Protein AF-A0ABD2T7U5-F1 (afdb_monomer_lite)

Foldseek 3Di:
DPPPDQAALVPDDLVNLVVLVDDSVLSVVLNVQSVVLCVVANRADPSSVVCCVPPRDDPPGDVVVVVSSVCNNHVPHDPDGPPPPQPPCNVVVPCVVVVVVVVVPPDDDDDPDDDDDDDD

Radius of gyration: 25.21 Å; chains: 1; bounding box: 88×27×46 Å

InterPro domains:
  IPR060613 Probable acyl-activating enzyme 17/18-like, SAM domain [PF27750] (6-75)
  IPR060614 Probable acyl-activating enzyme 17/18-like [PTHR44378] (6-97)

Structure (mmCIF, N/CA/C/O backbone):
data_AF-A0ABD2T7U5-F1
#
_entry.id   AF-A0ABD2T7U5-F1
#
loop_
_atom_site.group_PDB
_atom_site.id
_atom_site.type_symbol
_atom_site.label_atom_id
_atom_site.label_alt_id
_atom_site.label_comp_id
_atom_site.label_asym_id
_atom_site.label_entity_id
_atom_site.label_seq_id
_atom_site.pdbx_PDB_ins_code
_atom_site.Cartn_x
_atom_site.Cartn_y
_atom_site.Cartn_z
_atom_site.occupancy
_atom_site.B_iso_or_equiv
_atom_site.auth_seq_id
_atom_site.auth_comp_id
_atom_site.auth_asym_id
_atom_site.auth_atom_id
_atom_site.pdbx_PDB_model_num
ATOM 1 N N . MET A 1 1 ? 13.090 -6.314 15.060 1.00 36.03 1 MET A N 1
ATOM 2 C CA . MET A 1 1 ? 13.403 -5.756 13.727 1.00 36.03 1 MET A CA 1
ATOM 3 C C . MET A 1 1 ? 12.443 -6.416 12.759 1.00 36.03 1 MET A C 1
ATOM 5 O O . MET A 1 1 ? 12.599 -7.601 12.501 1.00 36.03 1 MET A O 1
ATOM 9 N N . ALA A 1 2 ? 11.359 -5.727 12.397 1.00 38.69 2 ALA A N 1
ATOM 10 C CA . ALA A 1 2 ? 10.214 -6.326 11.713 1.00 38.69 2 ALA A CA 1
ATOM 11 C C . ALA A 1 2 ? 10.544 -6.612 10.240 1.00 38.69 2 ALA A C 1
ATOM 13 O O . ALA A 1 2 ? 10.191 -5.847 9.350 1.00 38.69 2 ALA A O 1
ATOM 14 N N . ASN A 1 3 ? 11.225 -7.732 10.005 1.00 43.91 3 ASN A N 1
ATOM 15 C CA . ASN A 1 3 ? 11.351 -8.376 8.699 1.00 43.91 3 ASN A CA 1
ATOM 16 C C . ASN A 1 3 ? 10.126 -9.269 8.412 1.00 43.91 3 ASN A C 1
ATOM 18 O O . ASN A 1 3 ? 10.224 -10.291 7.734 1.00 43.91 3 ASN A O 1
ATOM 22 N N . GLU A 1 4 ? 8.967 -8.922 8.974 1.00 52.00 4 GLU A N 1
ATOM 23 C CA . GLU A 1 4 ? 7.761 -9.737 8.884 1.00 52.00 4 GLU A CA 1
ATOM 24 C C . GLU A 1 4 ? 7.080 -9.496 7.541 1.00 52.00 4 GLU A C 1
ATOM 26 O O . GLU A 1 4 ? 6.229 -8.629 7.405 1.00 52.00 4 GLU A O 1
ATOM 31 N N . ASN A 1 5 ? 7.547 -10.236 6.535 1.00 69.19 5 ASN A N 1
ATOM 32 C CA . ASN A 1 5 ? 6.826 -10.698 5.350 1.00 69.19 5 ASN A CA 1
ATOM 33 C C . ASN A 1 5 ? 5.571 -9.882 4.963 1.00 69.19 5 ASN A C 1
ATOM 35 O O . ASN A 1 5 ? 4.459 -10.413 4.958 1.00 69.19 5 ASN A O 1
ATOM 39 N N . TYR A 1 6 ? 5.744 -8.596 4.633 1.00 79.19 6 TYR A N 1
ATOM 40 C CA . TYR A 1 6 ? 4.637 -7.735 4.212 1.00 79.19 6 TYR A CA 1
ATOM 41 C C . TYR A 1 6 ? 3.884 -8.382 3.047 1.00 79.19 6 TYR A C 1
ATOM 43 O O . TYR A 1 6 ? 4.493 -8.995 2.173 1.00 79.19 6 TYR A O 1
ATOM 51 N N . LYS A 1 7 ? 2.554 -8.310 3.045 1.00 89.88 7 LYS A N 1
ATOM 52 C CA . LYS A 1 7 ? 1.736 -8.870 1.960 1.00 89.88 7 LYS A CA 1
ATOM 53 C C . LYS A 1 7 ? 1.892 -8.030 0.693 1.00 89.88 7 LYS A C 1
ATOM 55 O O . LYS A 1 7 ? 2.130 -6.828 0.782 1.00 89.88 7 LYS A O 1
ATOM 60 N N . THR A 1 8 ? 1.739 -8.657 -0.470 1.00 93.19 8 THR A N 1
ATOM 61 C CA . THR A 1 8 ? 1.556 -7.924 -1.731 1.00 93.19 8 THR A CA 1
ATOM 62 C C . THR A 1 8 ? 0.270 -7.109 -1.650 1.00 93.19 8 THR A C 1
ATOM 64 O O . THR A 1 8 ? -0.652 -7.474 -0.914 1.00 93.19 8 THR A O 1
ATOM 67 N N . LEU A 1 9 ? 0.190 -5.999 -2.386 1.00 94.81 9 LEU A N 1
ATOM 68 C CA . LEU A 1 9 ? -0.976 -5.112 -2.304 1.00 94.81 9 LEU A CA 1
ATOM 69 C C . LEU A 1 9 ? -2.295 -5.811 -2.660 1.00 94.81 9 LEU A C 1
ATOM 71 O O . LEU A 1 9 ? -3.317 -5.519 -2.049 1.00 94.81 9 LEU A O 1
ATOM 75 N N . ASP A 1 10 ? -2.270 -6.748 -3.608 1.00 94.69 10 ASP A N 1
ATOM 76 C CA . ASP A 1 10 ? -3.424 -7.566 -4.013 1.00 94.69 10 ASP A CA 1
ATOM 77 C C . ASP A 1 10 ? -3.884 -8.571 -2.942 1.00 94.69 10 ASP A C 1
ATOM 79 O O . ASP A 1 10 ? -5.018 -9.046 -2.990 1.00 94.69 10 ASP A O 1
ATOM 83 N N . SER A 1 11 ? -3.029 -8.869 -1.963 1.00 95.50 11 SER A N 1
ATOM 84 C CA . SER A 1 11 ? -3.306 -9.808 -0.873 1.00 95.50 11 SER A CA 1
ATOM 85 C C . SER A 1 11 ? -3.686 -9.116 0.443 1.00 95.50 11 SER A C 1
ATOM 87 O O . SER A 1 11 ? -3.971 -9.795 1.433 1.00 95.50 11 SER A O 1
ATOM 89 N N . VAL A 1 12 ? -3.675 -7.779 0.489 1.00 96.12 12 VAL A N 1
ATOM 90 C CA . VAL A 1 12 ? -4.127 -7.003 1.653 1.00 96.12 12 VAL A CA 1
ATOM 91 C C . VAL A 1 12 ? -5.645 -7.104 1.768 1.00 96.12 12 VAL A C 1
ATOM 93 O O . VAL A 1 12 ? -6.364 -6.848 0.809 1.00 96.12 12 VAL A O 1
ATOM 96 N N . THR A 1 13 ? -6.140 -7.433 2.959 1.00 97.50 13 THR A N 1
ATOM 97 C CA . THR A 1 13 ? -7.576 -7.534 3.259 1.00 97.50 13 THR A CA 1
ATOM 98 C C . THR A 1 13 ? -8.044 -6.408 4.183 1.00 97.50 13 THR A C 1
ATOM 100 O O . THR A 1 13 ? -7.237 -5.751 4.837 1.00 97.50 13 THR A O 1
ATOM 103 N N . VAL A 1 14 ? -9.362 -6.203 4.304 1.00 97.94 14 VAL A N 1
ATOM 104 C CA . VAL A 1 14 ? -9.935 -5.250 5.280 1.00 97.94 14 VAL A CA 1
ATOM 105 C C . VAL A 1 14 ? -9.477 -5.568 6.708 1.00 97.94 14 VAL A C 1
ATOM 107 O O . VAL A 1 14 ? -9.086 -4.656 7.428 1.00 97.94 14 VAL A O 1
ATOM 110 N N . ALA A 1 15 ? -9.442 -6.849 7.087 1.00 97.69 15 ALA A N 1
ATOM 111 C CA . ALA A 1 15 ? -9.011 -7.282 8.417 1.00 97.69 15 ALA A CA 1
ATOM 112 C C . ALA A 1 15 ? -7.541 -6.927 8.704 1.00 97.69 15 ALA A C 1
ATOM 114 O O . ALA A 1 15 ? -7.199 -6.586 9.834 1.00 97.69 15 ALA A O 1
ATOM 115 N N . ASP A 1 16 ? -6.677 -6.949 7.683 1.00 96.50 16 ASP A N 1
ATOM 116 C CA . ASP A 1 16 ? -5.284 -6.509 7.823 1.00 96.50 16 ASP A CA 1
ATOM 117 C C . ASP A 1 16 ? -5.200 -5.012 8.138 1.00 96.50 16 ASP A C 1
ATOM 119 O O . ASP A 1 16 ? -4.385 -4.600 8.957 1.00 96.50 16 ASP A O 1
ATOM 123 N N . VAL A 1 17 ? -6.063 -4.202 7.517 1.00 96.94 17 VAL A N 1
ATOM 124 C CA . VAL A 1 17 ? -6.146 -2.754 7.756 1.00 96.94 17 VAL A CA 1
ATOM 125 C C . VAL A 1 17 ? -6.728 -2.464 9.145 1.00 96.94 17 VAL A C 1
ATOM 127 O O . VAL A 1 17 ? -6.211 -1.610 9.864 1.00 96.94 17 VAL A O 1
ATOM 130 N N . GLU A 1 18 ? -7.758 -3.203 9.560 1.00 97.88 18 GLU A N 1
ATOM 131 C CA . GLU A 1 18 ? -8.356 -3.099 10.899 1.00 97.88 18 GLU A CA 1
ATOM 132 C C . GLU A 1 18 ? -7.373 -3.477 12.009 1.00 97.88 18 GLU A C 1
ATOM 134 O O . GLU A 1 18 ? -7.328 -2.812 13.046 1.00 97.88 18 GLU A O 1
ATOM 139 N N . ALA A 1 19 ? -6.527 -4.487 11.779 1.00 96.75 19 ALA A N 1
ATOM 140 C CA . ALA A 1 19 ? -5.486 -4.903 12.719 1.00 96.75 19 ALA A CA 1
ATOM 141 C C . ALA A 1 19 ? -4.469 -3.787 13.031 1.00 96.75 19 ALA A C 1
ATOM 143 O O . ALA A 1 19 ? -3.780 -3.847 14.049 1.00 96.75 19 ALA A O 1
ATOM 144 N N . LEU A 1 20 ? -4.400 -2.740 12.201 1.00 95.50 20 LEU A N 1
ATOM 145 C CA . LEU A 1 20 ? -3.582 -1.548 12.442 1.00 95.50 20 LEU A CA 1
ATOM 146 C C . LEU A 1 20 ? -4.273 -0.495 13.324 1.00 95.50 20 LEU A C 1
ATOM 148 O O . LEU A 1 20 ? -3.735 0.598 13.502 1.00 95.50 20 LEU A O 1
ATOM 152 N N . GLY A 1 21 ? -5.460 -0.800 13.856 1.00 95.50 21 GLY A N 1
ATOM 153 C CA . GLY A 1 21 ? -6.260 0.106 14.680 1.00 95.50 21 GLY A CA 1
ATOM 154 C C . GLY A 1 21 ? -7.136 1.069 13.876 1.00 95.50 21 GLY A C 1
ATOM 155 O O . GLY A 1 21 ? -7.622 2.056 14.424 1.00 95.50 21 GLY A O 1
ATOM 156 N N . ILE A 1 22 ? -7.338 0.813 12.580 1.00 96.88 22 ILE A N 1
ATOM 157 C CA . ILE A 1 22 ? -8.225 1.613 11.730 1.00 96.88 22 ILE A CA 1
ATOM 158 C C . ILE A 1 22 ? -9.661 1.101 11.890 1.00 96.88 22 ILE A C 1
ATOM 160 O O . ILE A 1 22 ? -9.924 -0.087 11.733 1.00 96.88 22 ILE A O 1
ATOM 164 N N . HIS A 1 23 ? -10.610 1.997 12.173 1.00 97.00 23 HIS A N 1
ATOM 165 C CA . HIS A 1 23 ? -12.022 1.626 12.310 1.00 97.00 23 HIS A CA 1
ATOM 166 C C . HIS A 1 23 ? -12.588 0.999 11.026 1.00 97.00 23 HIS A C 1
ATOM 168 O O . HIS A 1 23 ? -12.327 1.494 9.929 1.00 97.00 23 HIS A O 1
ATOM 174 N N . THR A 1 24 ? -13.440 -0.019 11.178 1.00 97.00 24 THR A N 1
ATOM 175 C CA . THR A 1 24 ? -14.024 -0.839 10.099 1.00 97.00 24 THR A CA 1
ATOM 176 C C . THR A 1 24 ? -14.542 -0.053 8.897 1.00 97.00 24 THR A C 1
ATOM 178 O O . THR A 1 24 ? -14.256 -0.408 7.756 1.00 97.00 24 THR A O 1
ATOM 181 N N . GLU A 1 25 ? -15.280 1.039 9.116 1.00 97.06 25 GLU A N 1
ATOM 182 C CA . GLU A 1 25 ? -15.824 1.834 8.008 1.00 97.06 25 GLU A CA 1
ATOM 183 C C . GLU A 1 25 ? -14.711 2.471 7.158 1.00 97.06 25 GLU A C 1
ATOM 185 O O . GLU A 1 25 ? -14.746 2.423 5.926 1.00 97.06 25 GLU A O 1
ATOM 190 N N . LEU A 1 26 ? -13.696 3.041 7.815 1.00 97.44 26 LEU A N 1
ATOM 191 C CA . LEU A 1 26 ? -12.544 3.633 7.141 1.00 97.44 26 LEU A CA 1
ATOM 192 C C . LEU A 1 26 ? -11.661 2.550 6.512 1.00 97.44 26 LEU A C 1
ATOM 194 O O . LEU A 1 26 ? -11.203 2.728 5.387 1.00 97.44 26 LEU A O 1
ATOM 198 N N . ALA A 1 27 ? -11.479 1.413 7.186 1.00 97.88 27 ALA A N 1
ATOM 199 C CA . ALA A 1 27 ? -10.730 0.277 6.660 1.00 97.88 27 ALA A CA 1
ATOM 200 C C . ALA A 1 27 ? -11.354 -0.260 5.361 1.00 97.88 27 ALA A C 1
ATOM 202 O O . ALA A 1 27 ? -10.647 -0.476 4.377 1.00 97.88 27 ALA A O 1
ATOM 203 N N . GLY A 1 28 ? -12.685 -0.388 5.318 1.00 98.00 28 GLY A N 1
ATOM 204 C CA . GLY A 1 28 ? -13.421 -0.780 4.117 1.00 98.00 28 GLY A CA 1
ATOM 205 C C . GLY A 1 28 ? -13.251 0.213 2.964 1.00 98.00 28 GLY A C 1
ATOM 206 O O . GLY A 1 28 ? -12.990 -0.202 1.833 1.00 98.00 28 GLY A O 1
ATOM 207 N N . LYS A 1 29 ? -13.333 1.522 3.246 1.00 98.19 29 LYS A N 1
ATOM 208 C CA . LYS A 1 29 ? -13.097 2.588 2.253 1.00 98.19 29 LYS A CA 1
ATOM 209 C C . LYS A 1 29 ? -11.672 2.540 1.696 1.00 98.19 29 LYS A C 1
ATOM 211 O O . LYS A 1 29 ? -11.497 2.507 0.481 1.00 98.19 29 LYS A O 1
ATOM 216 N N . LEU A 1 30 ? -10.668 2.466 2.570 1.00 98.19 30 LEU A N 1
ATOM 217 C CA . LEU A 1 30 ? -9.256 2.393 2.182 1.00 98.19 30 LEU A CA 1
ATOM 218 C C . LEU A 1 30 ? -8.953 1.144 1.350 1.00 98.19 30 LEU A C 1
ATOM 220 O O . LEU A 1 30 ? -8.303 1.237 0.314 1.00 98.19 30 LEU A O 1
ATOM 224 N N . HIS A 1 31 ? -9.458 -0.019 1.758 1.00 98.19 31 HIS A N 1
ATOM 225 C CA . HIS A 1 31 ? -9.288 -1.258 1.002 1.00 98.19 31 HIS A CA 1
ATOM 226 C C . HIS A 1 31 ? -10.000 -1.210 -0.363 1.00 98.19 31 HIS A C 1
ATOM 228 O O . HIS A 1 31 ? -9.497 -1.754 -1.348 1.00 98.19 31 HIS A O 1
ATOM 234 N N . GLY A 1 32 ? -11.159 -0.549 -0.450 1.00 98.00 32 GLY A N 1
ATOM 235 C CA . GLY A 1 32 ? -11.855 -0.302 -1.714 1.00 98.00 32 GLY A CA 1
ATOM 236 C C . GLY A 1 32 ? -11.024 0.546 -2.680 1.00 98.00 32 GLY A C 1
ATOM 237 O O . GLY A 1 32 ? -10.831 0.152 -3.832 1.00 98.00 32 GLY A O 1
ATOM 238 N N . GLU A 1 33 ? -10.476 1.661 -2.196 1.00 98.12 33 GLU A N 1
ATOM 239 C CA . GLU A 1 33 ? -9.597 2.538 -2.978 1.00 98.12 33 GLU A CA 1
ATOM 240 C C . GLU A 1 33 ? -8.287 1.848 -3.374 1.00 98.12 33 GLU A C 1
ATOM 242 O O . GLU A 1 33 ? -7.882 1.925 -4.534 1.00 98.12 33 GLU A O 1
ATOM 247 N N . LEU A 1 34 ? -7.665 1.093 -2.464 1.00 97.94 34 LEU A N 1
ATOM 248 C CA . LEU A 1 34 ? -6.484 0.284 -2.771 1.00 97.94 34 LEU A CA 1
ATOM 249 C C . LEU A 1 34 ? -6.767 -0.686 -3.922 1.00 97.94 34 LEU A C 1
ATOM 251 O O . LEU A 1 34 ? -6.025 -0.722 -4.901 1.00 97.94 34 LEU A O 1
ATOM 255 N N . ASN A 1 35 ? -7.873 -1.429 -3.848 1.00 97.75 35 ASN A N 1
ATOM 256 C CA . ASN A 1 35 ? -8.266 -2.351 -4.908 1.00 97.75 35 ASN A CA 1
ATOM 257 C C . ASN A 1 35 ? -8.525 -1.643 -6.238 1.00 97.75 35 ASN A C 1
ATOM 259 O O . ASN A 1 35 ? -8.183 -2.181 -7.290 1.00 97.75 35 ASN A O 1
ATOM 263 N N . ARG A 1 36 ? -9.125 -0.448 -6.216 1.00 98.19 36 ARG A N 1
ATOM 264 C CA . ARG A 1 36 ? -9.308 0.366 -7.423 1.00 98.19 36 ARG A CA 1
ATOM 265 C C . ARG A 1 36 ? -7.958 0.715 -8.051 1.00 98.19 36 ARG A C 1
ATOM 267 O O . ARG A 1 36 ? -7.789 0.521 -9.252 1.00 98.19 36 ARG A O 1
ATOM 274 N N . ILE A 1 37 ? -7.001 1.190 -7.253 1.00 97.81 37 ILE A N 1
ATOM 275 C CA . ILE A 1 37 ? -5.652 1.541 -7.721 1.00 97.81 37 ILE A CA 1
ATOM 276 C C . ILE A 1 37 ? -4.946 0.301 -8.291 1.00 97.81 37 ILE A C 1
ATOM 278 O O . ILE A 1 37 ? -4.484 0.330 -9.430 1.00 97.81 37 ILE A O 1
ATOM 282 N N . VAL A 1 38 ? -4.920 -0.809 -7.547 1.00 96.50 38 VAL A N 1
ATOM 283 C CA . VAL A 1 38 ? -4.244 -2.051 -7.959 1.00 96.50 38 VAL A CA 1
ATOM 284 C C . VAL A 1 38 ? -4.837 -2.622 -9.249 1.00 96.50 38 VAL A C 1
ATOM 286 O O . VAL A 1 38 ? -4.092 -3.038 -10.132 1.00 96.50 38 VAL A O 1
ATOM 289 N N . ARG A 1 39 ? -6.165 -2.599 -9.419 1.00 97.00 39 ARG A N 1
ATOM 290 C CA . ARG A 1 39 ? -6.810 -3.056 -10.665 1.00 97.00 39 ARG A CA 1
ATOM 291 C C . ARG A 1 39 ? -6.444 -2.201 -11.876 1.00 97.00 39 ARG A C 1
ATOM 293 O O . ARG A 1 39 ? -6.362 -2.734 -12.977 1.00 97.00 39 ARG A O 1
ATOM 300 N N . ASN A 1 40 ? -6.245 -0.898 -11.686 1.00 97.06 40 ASN A N 1
ATOM 301 C CA . ASN A 1 40 ? -5.969 0.032 -12.780 1.00 97.06 40 ASN A CA 1
ATOM 302 C C . ASN A 1 40 ? -4.490 0.048 -13.196 1.00 97.06 40 ASN A C 1
ATOM 304 O O . ASN A 1 40 ? -4.200 0.256 -14.372 1.00 97.06 40 ASN A O 1
ATOM 308 N N . TYR A 1 41 ? -3.565 -0.149 -12.249 1.00 94.56 41 TYR A N 1
ATOM 309 C CA . TYR A 1 41 ? -2.126 0.072 -12.464 1.00 94.56 41 TYR A CA 1
ATOM 310 C C . TYR A 1 41 ? -1.236 -1.137 -12.130 1.00 94.56 41 TYR A C 1
ATOM 312 O O . TYR A 1 41 ? -0.030 -1.080 -12.365 1.00 94.56 41 TYR A O 1
ATOM 320 N N . GLY A 1 42 ? -1.801 -2.231 -11.611 1.00 92.75 42 GLY A N 1
ATOM 321 C CA . GLY A 1 42 ? -1.068 -3.402 -11.112 1.00 92.75 42 GLY A CA 1
ATOM 322 C C . GLY A 1 42 ? -0.674 -3.278 -9.635 1.00 92.75 42 GLY A C 1
ATOM 323 O O . GLY A 1 42 ? -0.823 -2.221 -9.028 1.00 92.75 42 GLY A O 1
ATOM 324 N N . SER A 1 43 ? -0.176 -4.351 -9.016 1.00 89.06 43 SER A N 1
ATOM 325 C CA . SER A 1 43 ? 0.197 -4.346 -7.587 1.00 89.06 43 SER A CA 1
ATOM 326 C C . SER A 1 43 ? 1.636 -3.898 -7.304 1.00 89.06 43 SER A C 1
ATOM 328 O O . SER A 1 43 ? 1.940 -3.562 -6.164 1.00 89.06 43 SER A O 1
ATOM 330 N N . ALA A 1 44 ? 2.505 -3.838 -8.317 1.00 87.88 44 ALA A N 1
ATOM 331 C CA . ALA A 1 44 ? 3.935 -3.567 -8.140 1.00 87.88 44 ALA A CA 1
ATOM 332 C C . ALA A 1 44 ? 4.510 -2.658 -9.243 1.00 87.88 44 ALA A C 1
ATOM 334 O O . ALA A 1 44 ? 5.501 -2.991 -9.892 1.00 87.88 44 ALA A O 1
ATOM 335 N N . THR A 1 45 ? 3.865 -1.514 -9.503 1.00 88.31 45 THR A N 1
ATOM 336 C CA . THR A 1 45 ? 4.322 -0.548 -10.520 1.00 88.31 45 THR A CA 1
ATOM 337 C C . THR A 1 45 ? 4.607 0.834 -9.923 1.00 88.31 45 THR A C 1
ATOM 339 O O . THR A 1 45 ? 4.032 1.197 -8.890 1.00 88.31 45 THR A O 1
ATOM 342 N N . PRO A 1 46 ? 5.465 1.655 -10.566 1.00 88.25 46 PRO A N 1
ATOM 343 C CA . PRO A 1 46 ? 5.684 3.040 -10.146 1.00 88.25 46 PRO A CA 1
ATOM 344 C C . PRO A 1 46 ? 4.386 3.860 -10.090 1.00 88.25 46 PRO A C 1
ATOM 346 O O . PRO A 1 46 ? 4.204 4.688 -9.198 1.00 88.25 46 PRO A O 1
ATOM 349 N N . GLN A 1 47 ? 3.469 3.615 -11.030 1.00 90.94 47 GLN A N 1
ATOM 350 C CA . GLN A 1 47 ? 2.164 4.266 -11.101 1.00 90.94 47 GLN A CA 1
ATOM 351 C C . GLN A 1 47 ? 1.306 3.907 -9.883 1.00 90.94 47 GLN A C 1
ATOM 353 O O . GLN A 1 47 ? 0.704 4.792 -9.278 1.00 90.94 47 GLN A O 1
ATOM 358 N N . THR A 1 48 ? 1.304 2.640 -9.467 1.00 94.44 48 THR A N 1
ATOM 359 C CA . THR A 1 48 ? 0.603 2.191 -8.257 1.00 94.44 48 THR A CA 1
ATOM 360 C C . THR A 1 48 ? 1.084 2.944 -7.024 1.00 94.44 48 THR A C 1
ATOM 362 O O . THR A 1 48 ? 0.264 3.498 -6.291 1.00 94.44 48 THR A O 1
ATOM 365 N N . TRP A 1 49 ? 2.403 3.056 -6.828 1.00 94.19 49 TRP A N 1
ATOM 366 C CA . TRP A 1 49 ? 2.950 3.828 -5.711 1.00 94.19 49 TRP A CA 1
ATOM 367 C C . TRP A 1 49 ? 2.583 5.314 -5.791 1.00 94.19 49 TRP A C 1
ATOM 369 O O . TRP A 1 49 ? 2.211 5.912 -4.780 1.00 94.19 49 TRP A O 1
ATOM 379 N N . TYR A 1 50 ? 2.640 5.912 -6.987 1.00 94.38 50 TYR A N 1
ATOM 380 C CA . TYR A 1 50 ? 2.251 7.307 -7.188 1.00 94.38 50 TYR A CA 1
ATOM 381 C C . TYR A 1 50 ? 0.824 7.562 -6.686 1.00 94.38 50 TYR A C 1
ATOM 383 O O . TYR A 1 50 ? 0.627 8.433 -5.836 1.00 94.38 50 TYR A O 1
ATOM 391 N N . HIS A 1 51 ? -0.144 6.754 -7.126 1.00 97.19 51 HIS A N 1
ATOM 392 C CA . HIS A 1 51 ? -1.543 6.897 -6.721 1.00 97.19 51 HIS A CA 1
ATOM 393 C C . HIS A 1 51 ? -1.755 6.587 -5.235 1.00 97.19 51 HIS A C 1
ATOM 395 O O . HIS A 1 51 ? -2.448 7.337 -4.552 1.00 97.19 51 HIS A O 1
ATOM 401 N N . ILE A 1 52 ? -1.092 5.569 -4.680 1.00 96.81 52 ILE A N 1
ATOM 402 C CA . ILE A 1 52 ? -1.132 5.294 -3.234 1.00 96.81 52 ILE A CA 1
ATOM 403 C C . ILE A 1 52 ? -0.645 6.502 -2.426 1.00 96.81 52 ILE A C 1
ATOM 405 O O . ILE A 1 52 ? -1.312 6.927 -1.485 1.00 96.81 52 ILE A O 1
ATOM 409 N N . SER A 1 53 ? 0.488 7.093 -2.810 1.00 95.81 53 SER A N 1
ATOM 410 C CA . SER A 1 53 ? 1.102 8.204 -2.074 1.00 95.81 53 SER A CA 1
ATOM 411 C C . SER A 1 53 ? 0.307 9.513 -2.138 1.00 95.81 53 SER A C 1
ATOM 413 O O . SER A 1 53 ? 0.499 10.383 -1.290 1.00 95.81 53 SER A O 1
ATOM 415 N N . LYS A 1 54 ? -0.552 9.674 -3.154 1.00 95.31 54 LYS A N 1
ATOM 416 C CA . LYS A 1 54 ? -1.297 10.914 -3.419 1.00 95.31 54 LYS A CA 1
ATOM 417 C C . LYS A 1 54 ? -2.782 10.832 -3.098 1.00 95.31 54 LYS A C 1
ATOM 419 O O . LYS A 1 54 ? -3.356 11.849 -2.727 1.00 95.31 54 LYS A O 1
ATOM 424 N N . GLU A 1 55 ? -3.391 9.664 -3.264 1.00 96.00 55 GLU A N 1
ATOM 425 C CA . GLU A 1 55 ? -4.842 9.486 -3.155 1.00 96.00 55 GLU A CA 1
ATOM 426 C C . GLU A 1 55 ? -5.241 8.657 -1.935 1.00 96.00 55 GLU A C 1
ATOM 428 O O . GLU A 1 55 ? -6.290 8.916 -1.350 1.00 96.00 55 GLU A O 1
ATOM 433 N N . LEU A 1 56 ? -4.425 7.670 -1.547 1.00 96.75 56 LEU A N 1
ATOM 434 C CA . LEU A 1 56 ? -4.773 6.728 -0.480 1.00 96.75 56 LEU A CA 1
ATOM 435 C C . LEU A 1 56 ? -4.193 7.133 0.880 1.00 96.75 56 LEU A C 1
ATOM 437 O O . LEU A 1 56 ? -4.872 7.034 1.901 1.00 96.75 56 LEU A O 1
ATOM 441 N N . LEU A 1 57 ? -2.928 7.556 0.909 1.00 96.81 57 LEU A N 1
ATOM 442 C CA . LEU A 1 57 ? -2.227 7.893 2.144 1.00 96.81 57 LEU A CA 1
ATOM 443 C C . LEU A 1 57 ? -2.523 9.331 2.580 1.00 96.81 57 LEU A C 1
ATOM 445 O O . LEU A 1 57 ? -2.313 10.283 1.829 1.00 96.81 57 LEU A O 1
ATOM 449 N N . THR A 1 58 ? -2.943 9.492 3.835 1.00 94.44 58 THR A N 1
ATOM 450 C CA . THR A 1 58 ? -3.094 10.795 4.490 1.00 94.44 58 THR A CA 1
ATOM 451 C C . THR A 1 58 ? -2.269 10.844 5.778 1.00 94.44 58 THR A C 1
ATOM 453 O O . THR A 1 58 ? -2.145 9.822 6.456 1.00 94.44 58 THR A O 1
ATOM 456 N N . PRO A 1 59 ? -1.758 12.022 6.193 1.00 94.69 59 PRO A N 1
ATOM 457 C CA . PRO A 1 59 ? -0.923 12.146 7.397 1.00 94.69 59 PRO A CA 1
ATOM 458 C C . PRO A 1 59 ? -1.599 11.709 8.705 1.00 94.69 59 PRO A C 1
ATOM 460 O O . PRO A 1 59 ? -0.927 11.480 9.703 1.00 94.69 59 PRO A O 1
ATOM 463 N N . SER A 1 60 ? -2.930 11.628 8.714 1.00 95.00 60 SER A N 1
ATOM 464 C CA . SER A 1 60 ? -3.732 11.167 9.849 1.00 95.00 60 SER A CA 1
ATOM 465 C C . SER A 1 60 ? -3.763 9.645 10.009 1.00 95.00 60 SER A C 1
ATOM 467 O O . SER A 1 60 ? -4.201 9.164 11.053 1.00 95.00 60 SER A O 1
ATOM 469 N N . LEU A 1 61 ? -3.348 8.881 8.993 1.00 96.44 61 LEU A N 1
ATOM 470 C CA . LEU A 1 61 ? -3.341 7.423 9.062 1.00 96.44 61 LEU A CA 1
ATOM 471 C C . LEU A 1 61 ? -2.159 6.917 9.903 1.00 96.44 61 LEU A C 1
ATOM 473 O O . LEU A 1 61 ? -1.099 7.547 9.930 1.00 96.44 61 LEU A O 1
ATOM 477 N N . PRO A 1 62 ? -2.292 5.753 10.561 1.00 96.31 62 PRO A N 1
ATOM 478 C CA . PRO A 1 62 ? -1.196 5.152 11.311 1.00 96.31 62 PRO A CA 1
ATOM 479 C C . PRO A 1 62 ? 0.052 4.939 10.447 1.00 96.31 62 PRO A C 1
ATOM 481 O O . PRO A 1 62 ? -0.038 4.544 9.281 1.00 96.31 62 PRO A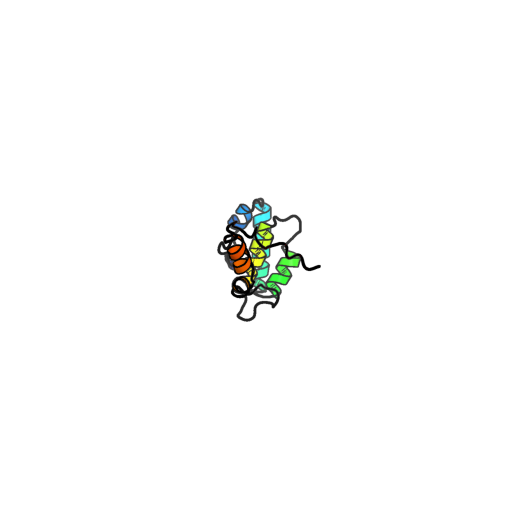 O 1
ATOM 484 N N . PHE A 1 63 ? 1.242 5.133 11.021 1.00 94.38 63 PHE A N 1
ATOM 485 C CA . PHE A 1 63 ? 2.505 4.875 10.317 1.00 94.38 63 PHE A CA 1
ATOM 486 C C . PHE A 1 63 ? 2.613 3.421 9.829 1.00 94.38 63 PHE A C 1
ATOM 488 O O . PHE A 1 63 ? 3.090 3.167 8.728 1.00 94.38 63 PHE A O 1
ATOM 495 N N . SER A 1 64 ? 2.077 2.470 10.594 1.00 94.94 64 SER A N 1
ATOM 496 C CA . SER A 1 64 ? 2.019 1.057 10.210 1.00 94.94 64 SER A CA 1
ATOM 497 C C . SER A 1 64 ? 1.242 0.821 8.909 1.00 94.94 64 SER A C 1
ATOM 499 O O . SER A 1 64 ? 1.621 -0.042 8.120 1.00 94.94 64 SER A O 1
ATOM 501 N N . PHE A 1 65 ? 0.210 1.624 8.626 1.00 96.56 65 PHE A N 1
ATOM 502 C CA . PHE A 1 65 ? -0.521 1.555 7.358 1.00 96.56 65 PHE A CA 1
ATOM 503 C C . PHE A 1 65 ? 0.335 2.071 6.201 1.00 96.56 65 PHE A C 1
ATOM 505 O O . PHE A 1 65 ? 0.408 1.435 5.151 1.00 96.56 65 PHE A O 1
ATOM 512 N N . HIS A 1 66 ? 1.065 3.168 6.420 1.00 95.31 66 HIS A N 1
ATOM 513 C CA . HIS A 1 66 ? 2.026 3.682 5.444 1.00 95.31 66 HIS A CA 1
ATOM 514 C C . HIS A 1 66 ? 3.097 2.635 5.110 1.00 95.31 66 HIS A C 1
ATOM 516 O O . HIS A 1 66 ? 3.393 2.413 3.937 1.00 95.31 66 HIS A O 1
ATOM 522 N N . GLN A 1 67 ? 3.637 1.951 6.125 1.00 93.38 67 GLN A N 1
ATOM 523 C CA . GLN A 1 67 ? 4.608 0.872 5.938 1.00 93.38 67 GLN A CA 1
ATOM 524 C C . GLN A 1 67 ? 4.013 -0.299 5.152 1.00 93.38 67 GLN A C 1
ATOM 526 O O . GLN A 1 67 ? 4.638 -0.760 4.202 1.00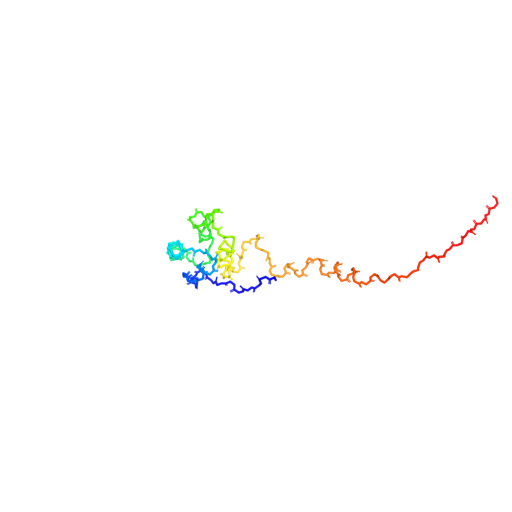 93.38 67 GLN A O 1
ATOM 531 N N . MET A 1 68 ? 2.801 -0.748 5.499 1.00 94.75 68 MET A N 1
ATOM 532 C CA . MET A 1 68 ? 2.116 -1.831 4.788 1.00 94.75 68 MET A CA 1
ATOM 533 C C . MET A 1 68 ? 1.949 -1.515 3.297 1.00 94.75 68 MET A C 1
ATOM 535 O O . MET A 1 68 ? 2.243 -2.364 2.459 1.00 94.75 68 MET A O 1
ATOM 539 N N . MET A 1 69 ? 1.535 -0.290 2.958 1.00 95.69 69 MET A N 1
ATO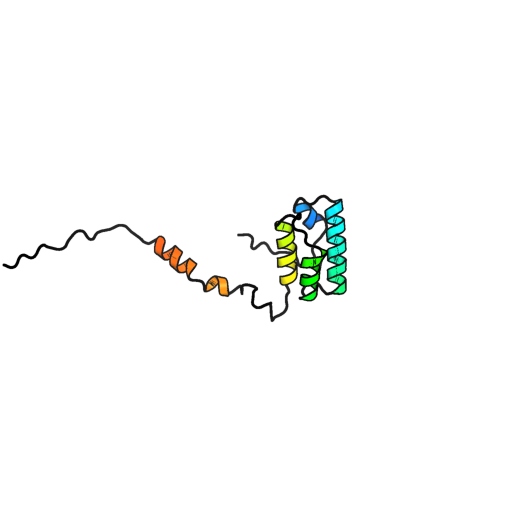M 540 C CA . MET A 1 69 ? 1.383 0.133 1.563 1.00 95.69 69 MET A CA 1
ATOM 541 C C . MET A 1 69 ? 2.728 0.234 0.838 1.00 95.69 69 MET A C 1
ATOM 543 O O . MET A 1 69 ? 2.863 -0.227 -0.292 1.00 95.69 69 MET A O 1
ATOM 547 N N . TYR A 1 70 ? 3.735 0.819 1.486 1.00 92.50 70 TYR A N 1
ATOM 548 C CA . TYR A 1 70 ? 5.065 0.974 0.907 1.00 92.50 70 TYR A CA 1
ATOM 549 C C . TYR A 1 70 ? 5.719 -0.382 0.632 1.00 92.50 70 TYR A C 1
ATOM 551 O O . TYR A 1 70 ? 6.031 -0.702 -0.512 1.00 92.50 70 TYR A O 1
ATOM 559 N N . TYR A 1 71 ? 5.874 -1.217 1.659 1.00 90.50 71 TYR A N 1
ATOM 560 C CA . TYR A 1 71 ? 6.541 -2.505 1.499 1.00 90.50 71 TYR A CA 1
ATOM 561 C C . TYR A 1 71 ? 5.726 -3.471 0.641 1.00 90.50 71 TYR A C 1
ATOM 563 O O . TYR A 1 71 ? 6.317 -4.232 -0.117 1.00 90.50 71 TYR A O 1
ATOM 571 N N . GLY A 1 72 ? 4.392 -3.414 0.694 1.00 92.12 72 GLY A N 1
ATOM 572 C CA . GLY A 1 72 ? 3.546 -4.226 -0.177 1.00 92.12 72 GLY A CA 1
ATOM 573 C C . GLY A 1 72 ? 3.673 -3.857 -1.655 1.00 92.12 72 GLY A C 1
ATOM 574 O O . GLY A 1 72 ? 3.697 -4.752 -2.496 1.00 92.12 72 GLY A O 1
ATOM 575 N N . CYS A 1 73 ? 3.814 -2.565 -1.978 1.00 91.56 73 CYS A N 1
ATOM 576 C CA . CYS A 1 73 ? 4.008 -2.100 -3.355 1.00 91.56 73 CYS A CA 1
ATOM 577 C C . CYS A 1 73 ? 5.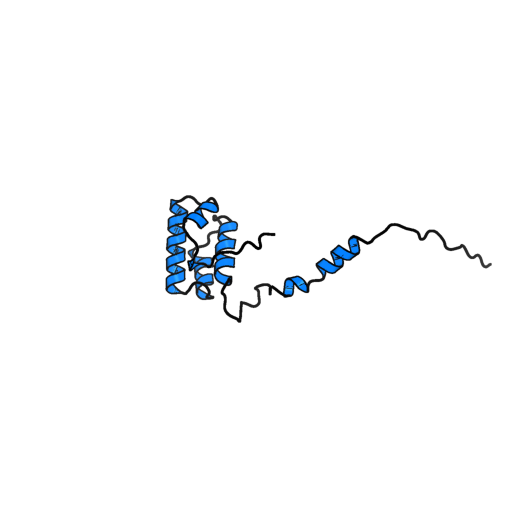368 -2.519 -3.922 1.00 91.56 73 CYS A C 1
ATOM 579 O O . CYS A 1 73 ? 5.478 -2.800 -5.112 1.00 91.56 73 CYS A O 1
ATOM 581 N N . TYR A 1 74 ? 6.404 -2.535 -3.080 1.00 87.75 74 TYR A N 1
ATOM 582 C CA . TYR A 1 74 ? 7.776 -2.828 -3.499 1.00 87.75 74 TYR A CA 1
ATOM 583 C C . TYR A 1 74 ? 8.194 -4.288 -3.323 1.00 87.75 74 TYR A C 1
ATOM 585 O O . TYR A 1 74 ? 9.295 -4.648 -3.731 1.00 87.75 74 TYR A O 1
ATOM 593 N N . LYS A 1 75 ? 7.334 -5.138 -2.753 1.00 84.94 75 LYS A N 1
ATOM 594 C CA . LYS A 1 75 ? 7.641 -6.550 -2.500 1.00 84.94 75 LYS A CA 1
ATOM 595 C C . LYS A 1 75 ? 8.013 -7.322 -3.765 1.00 84.94 75 LYS A C 1
ATOM 597 O O . LYS A 1 75 ? 9.018 -8.022 -3.761 1.00 84.94 75 LYS A O 1
ATOM 602 N N . ASP A 1 76 ? 7.227 -7.142 -4.822 1.00 81.69 76 ASP A N 1
ATOM 603 C CA . ASP A 1 76 ? 7.435 -7.784 -6.123 1.00 81.69 76 ASP A CA 1
ATOM 604 C C . ASP A 1 76 ? 7.782 -6.751 -7.202 1.00 81.69 76 ASP A C 1
ATOM 606 O O . ASP A 1 76 ? 7.482 -6.935 -8.384 1.00 81.69 76 ASP A O 1
ATOM 610 N N . PHE A 1 77 ? 8.381 -5.622 -6.799 1.00 74.50 77 PHE A N 1
ATOM 611 C CA . PHE A 1 77 ? 8.892 -4.666 -7.772 1.00 74.50 77 PHE A CA 1
ATOM 612 C C . PHE A 1 77 ? 9.934 -5.381 -8.630 1.00 74.50 77 PHE A C 1
ATOM 614 O O . PHE A 1 77 ? 10.766 -6.114 -8.098 1.00 74.50 77 PHE A O 1
ATOM 621 N N . GLY A 1 78 ? 9.831 -5.217 -9.950 1.00 67.25 78 GLY A N 1
ATOM 622 C CA . GLY A 1 78 ? 10.620 -5.966 -10.928 1.00 67.25 78 GLY A CA 1
ATOM 623 C C . GLY A 1 78 ? 12.145 -5.876 -10.728 1.00 67.25 78 GLY A C 1
ATOM 624 O O . GLY A 1 78 ? 12.627 -5.208 -9.819 1.00 67.25 78 GLY A O 1
ATOM 625 N N . PRO A 1 79 ? 12.939 -6.502 -11.615 1.00 62.78 79 PRO A N 1
ATOM 626 C CA . PRO A 1 79 ? 14.386 -6.681 -11.428 1.00 62.78 79 PRO A CA 1
ATOM 627 C C . PRO A 1 79 ? 15.198 -5.379 -11.323 1.00 62.78 79 PRO A C 1
ATOM 629 O O . PRO A 1 79 ? 16.367 -5.434 -10.956 1.00 62.78 79 PRO A O 1
ATOM 632 N N . ASP A 1 80 ? 14.591 -4.234 -11.641 1.00 61.81 80 ASP A N 1
ATOM 633 C CA . ASP A 1 80 ? 15.173 -2.899 -11.524 1.00 61.81 80 ASP A CA 1
ATOM 634 C C . ASP A 1 80 ? 14.358 -2.052 -10.521 1.00 61.81 80 ASP A C 1
ATOM 636 O O . ASP A 1 80 ? 13.531 -1.219 -10.915 1.00 61.81 80 ASP A O 1
ATOM 640 N N . PRO A 1 81 ? 14.487 -2.320 -9.206 1.00 66.56 81 PRO A N 1
ATOM 641 C CA . PRO A 1 81 ? 13.844 -1.507 -8.184 1.00 66.56 81 PRO A CA 1
ATOM 642 C C . PRO A 1 81 ? 14.424 -0.081 -8.195 1.00 66.56 81 PRO A C 1
ATOM 644 O O . PRO A 1 81 ? 15.600 0.104 -8.508 1.00 66.56 81 PRO A O 1
ATOM 647 N N . PRO A 1 82 ? 13.640 0.953 -7.829 1.00 68.81 82 PRO A N 1
ATOM 648 C CA . PRO A 1 82 ? 14.145 2.316 -7.743 1.00 68.81 82 PRO A CA 1
ATOM 649 C C . PRO A 1 82 ? 15.457 2.409 -6.953 1.00 68.81 82 PRO A C 1
ATOM 651 O O . PRO A 1 82 ? 15.558 1.850 -5.865 1.00 68.81 82 PRO A O 1
ATOM 654 N N . ALA A 1 83 ? 16.420 3.193 -7.448 1.00 68.31 83 ALA A N 1
ATOM 655 C CA . ALA A 1 83 ? 17.775 3.312 -6.885 1.00 68.31 83 ALA A CA 1
ATOM 656 C C . ALA A 1 83 ? 17.851 3.760 -5.406 1.00 68.31 83 ALA A C 1
ATOM 658 O O . ALA A 1 83 ? 18.914 3.714 -4.795 1.00 68.31 83 ALA A O 1
ATOM 659 N N . TRP A 1 84 ? 16.741 4.233 -4.834 1.00 67.69 84 TRP A N 1
ATOM 660 C CA . TRP A 1 84 ? 16.618 4.640 -3.433 1.00 67.69 84 TRP A CA 1
ATOM 661 C C . TRP A 1 84 ? 16.068 3.537 -2.514 1.00 67.69 84 TRP A C 1
ATOM 663 O O . TRP A 1 84 ? 16.011 3.739 -1.300 1.00 67.69 84 TRP A O 1
ATOM 673 N N . LEU A 1 85 ? 15.663 2.380 -3.050 1.00 62.84 85 LEU A N 1
ATOM 674 C CA . LEU A 1 85 ? 15.386 1.203 -2.233 1.00 62.84 85 LEU A CA 1
ATOM 675 C C . LEU A 1 85 ? 16.722 0.617 -1.768 1.00 62.84 85 LEU A C 1
ATOM 677 O O . LEU A 1 85 ? 17.570 0.309 -2.605 1.00 62.84 85 LEU A O 1
ATOM 681 N N . PRO A 1 86 ? 16.944 0.473 -0.452 1.00 59.81 86 PRO A N 1
ATOM 682 C CA . PRO A 1 86 ? 18.188 -0.090 0.043 1.00 59.81 86 PRO A CA 1
ATOM 683 C C . PRO A 1 86 ? 18.284 -1.548 -0.414 1.00 59.81 86 PRO A C 1
ATOM 685 O O . PRO A 1 86 ? 17.458 -2.368 -0.010 1.00 59.81 86 PRO A O 1
ATOM 688 N N . ASP A 1 87 ? 19.282 -1.861 -1.245 1.00 59.62 87 ASP A N 1
ATOM 689 C CA . ASP A 1 87 ? 19.541 -3.232 -1.687 1.00 59.62 87 ASP A CA 1
ATOM 690 C 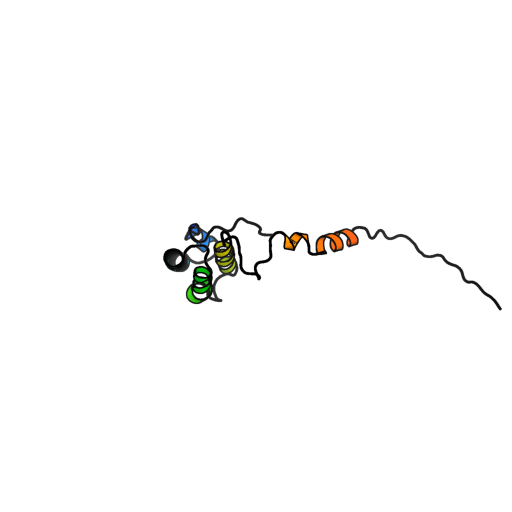C . ASP A 1 87 ? 19.700 -4.136 -0.447 1.00 59.62 87 ASP A C 1
ATOM 692 O O . ASP A 1 87 ? 20.449 -3.778 0.471 1.00 59.62 87 ASP A O 1
ATOM 696 N N . PRO A 1 88 ? 18.998 -5.285 -0.391 1.00 58.53 88 PRO A N 1
ATOM 697 C CA . PRO A 1 88 ? 19.139 -6.268 0.676 1.00 58.53 88 PRO A CA 1
ATOM 698 C C . PRO A 1 88 ? 20.566 -6.684 1.014 1.00 58.53 88 PRO A C 1
ATOM 700 O O . PRO A 1 88 ? 20.904 -6.981 2.158 1.00 58.53 88 PRO A O 1
ATOM 703 N N . THR A 1 89 ? 21.441 -6.644 0.031 1.00 58.66 89 THR A N 1
ATOM 704 C CA . THR A 1 89 ? 22.859 -6.947 0.164 1.00 58.66 89 THR A CA 1
ATOM 705 C C . THR A 1 89 ? 23.647 -5.760 0.723 1.00 58.66 89 THR A C 1
ATOM 707 O O . THR A 1 89 ? 24.659 -5.950 1.398 1.00 58.66 89 THR A O 1
ATOM 710 N N . LEU A 1 90 ? 23.174 -4.524 0.523 1.00 53.06 90 LEU A N 1
ATOM 711 C CA . LEU A 1 90 ? 23.839 -3.301 0.992 1.00 53.06 90 LEU A CA 1
ATOM 712 C C . LEU A 1 90 ? 23.890 -3.221 2.524 1.00 53.06 90 LEU A C 1
ATOM 714 O O . LEU A 1 90 ? 24.830 -2.662 3.094 1.00 53.06 90 LEU A O 1
ATOM 718 N N . TRP A 1 91 ? 22.907 -3.823 3.204 1.00 49.88 91 TRP A N 1
ATOM 719 C CA . TRP A 1 91 ? 22.859 -3.898 4.667 1.00 49.88 91 TRP A CA 1
ATOM 720 C C . TRP A 1 91 ? 24.015 -4.722 5.248 1.00 49.88 91 TRP A C 1
ATOM 722 O O . TRP A 1 91 ? 24.401 -4.511 6.395 1.00 49.88 91 TRP A O 1
ATOM 732 N N . LEU A 1 92 ? 24.570 -5.653 4.465 1.00 50.91 92 LEU A N 1
ATOM 733 C CA . LEU A 1 92 ? 25.675 -6.516 4.877 1.00 50.91 92 LEU A CA 1
ATOM 734 C C . LEU A 1 92 ? 27.046 -5.845 4.682 1.00 50.91 92 LEU A C 1
ATOM 736 O O . LEU A 1 92 ? 28.029 -6.269 5.281 1.00 50.91 92 LEU A O 1
ATOM 740 N N . CYS A 1 93 ? 27.117 -4.787 3.869 1.00 49.91 93 CYS A N 1
ATOM 741 C CA . CYS A 1 93 ? 28.368 -4.107 3.524 1.00 49.91 93 CYS A CA 1
ATOM 742 C C . CYS A 1 93 ? 28.637 -2.834 4.331 1.00 49.91 93 CYS A C 1
ATOM 744 O O . CYS A 1 93 ? 29.705 -2.243 4.179 1.00 49.91 93 CYS A O 1
ATOM 746 N N . THR A 1 94 ? 27.707 -2.389 5.182 1.00 46.97 94 THR A N 1
ATOM 747 C CA . THR A 1 94 ? 27.968 -1.215 6.019 1.00 46.97 94 THR A CA 1
ATOM 748 C C . THR A 1 94 ? 28.605 -1.673 7.329 1.00 46.97 94 THR A C 1
ATOM 750 O O . THR A 1 94 ? 28.000 -2.407 8.103 1.00 46.97 94 THR A O 1
ATOM 753 N N . ASP A 1 95 ? 29.835 -1.224 7.550 1.00 52.06 95 ASP A N 1
ATOM 754 C CA . ASP A 1 95 ? 30.830 -1.513 8.599 1.00 52.06 95 ASP A CA 1
ATOM 755 C C . ASP A 1 95 ? 30.363 -1.454 10.082 1.00 52.06 95 ASP A C 1
ATOM 757 O O . ASP A 1 95 ? 31.167 -1.506 11.014 1.00 52.06 95 ASP A O 1
ATOM 761 N N . THR A 1 96 ? 29.061 -1.345 10.359 1.00 55.16 96 THR A N 1
ATOM 762 C CA . THR A 1 96 ? 28.507 -1.271 11.720 1.00 55.16 96 THR A CA 1
ATOM 763 C C . THR A 1 96 ? 28.617 -2.602 12.466 1.00 55.16 96 THR A C 1
ATOM 765 O O . THR A 1 96 ? 28.843 -2.601 13.676 1.00 55.16 96 THR A O 1
ATOM 768 N N . ALA A 1 97 ? 28.547 -3.739 11.765 1.00 53.31 97 ALA A N 1
ATOM 769 C CA . ALA A 1 97 ? 28.764 -5.061 12.357 1.00 53.31 97 ALA A CA 1
ATOM 770 C C . ALA A 1 97 ? 30.225 -5.272 12.808 1.00 53.31 97 ALA A C 1
ATOM 772 O O . ALA A 1 97 ? 30.469 -5.858 13.868 1.00 53.31 97 ALA A O 1
ATOM 773 N N . LEU A 1 98 ? 31.196 -4.747 12.048 1.00 52.34 98 LEU A N 1
ATOM 774 C CA . LEU A 1 98 ? 32.610 -4.769 12.426 1.00 52.34 98 LEU A CA 1
ATOM 775 C C . LEU A 1 98 ? 32.864 -3.831 13.618 1.00 52.34 98 LEU A C 1
ATOM 777 O O . LEU A 1 98 ? 33.497 -4.230 14.596 1.00 52.34 98 LEU A O 1
ATOM 781 N N . ALA A 1 99 ? 32.289 -2.623 13.591 1.00 52.16 99 ALA A N 1
ATOM 782 C CA . ALA A 1 99 ? 32.429 -1.639 14.665 1.00 52.16 99 ALA A CA 1
ATOM 783 C C . ALA A 1 99 ? 31.828 -2.107 16.009 1.00 52.16 99 ALA A C 1
ATOM 785 O O . ALA A 1 99 ? 32.427 -1.887 17.061 1.00 52.16 99 ALA A O 1
ATOM 786 N N . LEU A 1 100 ? 30.682 -2.800 15.996 1.00 55.66 100 LEU A N 1
ATOM 787 C CA . LEU A 1 100 ? 30.077 -3.381 17.204 1.00 55.66 100 LEU A CA 1
ATOM 788 C C . LEU A 1 100 ? 30.881 -4.568 17.754 1.00 55.66 100 LEU A C 1
ATOM 790 O O . LEU A 1 100 ? 30.985 -4.724 18.971 1.00 55.66 100 LEU A O 1
ATOM 794 N N . SER A 1 101 ? 31.499 -5.367 16.881 1.00 57.88 101 SER A N 1
ATOM 795 C CA . SER A 1 101 ? 32.336 -6.501 17.294 1.00 57.88 101 SER A CA 1
ATOM 796 C C . SER A 1 101 ? 33.632 -6.043 17.977 1.00 57.88 101 SER A C 1
ATOM 798 O O . SER A 1 101 ? 34.057 -6.648 18.960 1.00 57.88 101 SER A O 1
ATOM 800 N N . LEU A 1 102 ? 34.223 -4.930 17.523 1.00 54.16 102 LEU A N 1
ATOM 801 C CA . LEU A 1 102 ? 35.456 -4.373 18.096 1.00 54.16 102 LEU A CA 1
ATOM 802 C C . LEU A 1 102 ? 35.251 -3.683 19.456 1.00 54.16 102 LEU A C 1
ATOM 804 O O . LEU A 1 102 ? 36.180 -3.636 20.260 1.00 54.16 102 LEU A O 1
ATOM 808 N N . LEU A 1 103 ? 34.040 -3.209 19.767 1.00 56.62 103 LEU A N 1
ATOM 809 C CA . LEU A 1 103 ? 33.725 -2.647 21.089 1.00 56.62 103 LEU A CA 1
ATOM 810 C C . LEU A 1 103 ? 33.574 -3.721 22.179 1.00 56.62 103 LEU A C 1
ATOM 812 O O . LEU A 1 103 ? 33.722 -3.415 23.360 1.00 56.62 103 LEU A O 1
ATOM 816 N N . SER A 1 104 ? 33.335 -4.985 21.806 1.00 57.12 104 SER A N 1
ATOM 817 C CA . SER A 1 104 ? 33.211 -6.090 22.766 1.00 57.12 104 SER A CA 1
ATOM 818 C C . SER A 1 104 ? 34.551 -6.741 23.142 1.00 57.12 104 SER A C 1
ATOM 820 O O . SER A 1 104 ? 34.576 -7.588 24.034 1.00 57.12 104 SER A O 1
ATOM 822 N N . THR A 1 105 ? 35.666 -6.377 22.498 1.00 57.25 105 THR A N 1
ATOM 823 C CA . THR A 1 105 ? 37.003 -6.947 22.778 1.00 57.25 105 THR A CA 1
ATOM 824 C C . THR A 1 105 ? 37.982 -5.920 23.359 1.00 57.25 105 THR A C 1
ATOM 826 O O . THR A 1 105 ? 39.193 -6.037 23.203 1.00 57.25 105 THR A O 1
ATOM 829 N N . GLY A 1 106 ? 37.476 -4.909 24.066 1.00 49.12 106 GLY A N 1
ATOM 830 C CA . GLY A 1 106 ? 38.288 -3.986 24.860 1.00 49.12 106 GLY A CA 1
ATOM 831 C C . GLY A 1 106 ? 38.508 -4.505 26.279 1.00 49.12 106 GLY A C 1
ATOM 832 O O . GLY A 1 106 ? 37.937 -3.971 27.226 1.00 49.12 106 GLY A O 1
ATOM 833 N N . HIS A 1 107 ? 39.310 -5.559 26.436 1.00 46.69 107 HIS A N 1
ATOM 834 C CA . HIS A 1 107 ? 39.789 -6.005 27.745 1.00 46.69 107 HIS A CA 1
ATOM 835 C C . HIS A 1 107 ? 40.718 -4.917 28.317 1.00 46.69 107 HIS A C 1
ATOM 837 O O . HIS A 1 107 ? 41.774 -4.633 27.752 1.00 46.69 107 HIS A O 1
ATOM 843 N N . LEU A 1 108 ? 40.328 -4.291 29.431 1.00 50.22 108 LEU A N 1
ATOM 844 C CA . LEU A 1 108 ? 41.225 -3.498 30.277 1.00 50.22 108 LEU A CA 1
ATOM 845 C C . LEU A 1 108 ? 42.428 -4.373 30.654 1.00 50.22 108 LEU A C 1
ATOM 847 O O . LEU A 1 108 ? 42.246 -5.309 31.426 1.00 50.22 108 LEU A O 1
ATOM 851 N N . GLN A 1 109 ? 43.630 -4.089 30.137 1.00 40.41 109 GLN A N 1
ATOM 852 C CA . GLN A 1 109 ? 44.867 -4.308 30.892 1.00 40.41 109 GLN A CA 1
ATOM 853 C C . GLN A 1 109 ? 46.085 -3.563 30.311 1.00 40.41 109 GLN A C 1
ATOM 855 O O . GLN A 1 109 ? 46.541 -3.839 29.210 1.00 40.41 109 GLN A O 1
ATOM 860 N N . ALA A 1 110 ? 46.635 -2.697 31.168 1.00 44.72 110 ALA A N 1
ATOM 861 C CA . ALA A 1 110 ? 48.042 -2.311 31.320 1.00 44.72 110 ALA A CA 1
ATOM 862 C C . ALA A 1 110 ? 48.807 -1.638 30.162 1.00 44.72 110 ALA A C 1
ATOM 864 O O . ALA A 1 110 ? 49.307 -2.286 29.250 1.00 44.72 110 ALA A O 1
ATOM 865 N N . ALA A 1 111 ? 49.108 -0.353 30.371 1.00 39.72 111 ALA A N 1
ATOM 866 C CA . ALA A 1 111 ? 50.421 0.216 30.062 1.00 39.72 111 ALA A CA 1
ATOM 867 C C . ALA A 1 111 ? 50.741 1.380 31.025 1.00 39.72 111 ALA A C 1
ATOM 869 O O . ALA A 1 111 ? 50.893 2.527 30.618 1.00 39.72 111 ALA A O 1
ATOM 870 N N . ILE A 1 112 ? 50.822 1.087 32.328 1.00 51.16 112 ILE A N 1
ATOM 871 C CA . ILE A 1 112 ? 51.738 1.825 33.208 1.00 51.16 112 ILE A CA 1
ATOM 872 C C . ILE A 1 112 ? 53.025 1.008 33.183 1.00 51.16 112 ILE A C 1
ATOM 874 O O . ILE A 1 112 ? 53.067 -0.010 33.858 1.00 51.16 112 ILE A O 1
ATOM 878 N N . ASP A 1 113 ? 53.980 1.381 32.326 1.00 40.34 113 ASP A N 1
ATOM 879 C CA . ASP A 1 113 ? 55.418 1.416 32.643 1.00 40.34 113 ASP A CA 1
ATOM 880 C C . ASP A 1 113 ? 56.235 1.858 31.409 1.00 40.34 113 ASP A C 1
ATOM 882 O O . ASP A 1 113 ? 56.296 1.152 30.400 1.00 40.34 113 ASP A O 1
ATOM 886 N 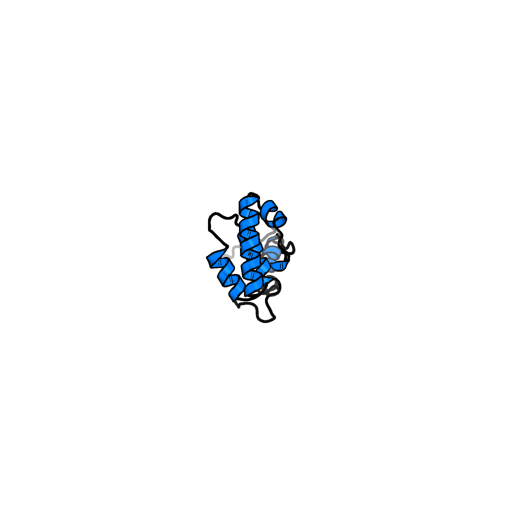N . ARG A 1 114 ? 56.891 3.024 31.476 1.00 46.09 114 ARG A N 1
ATOM 887 C CA . ARG A 1 114 ? 58.182 3.251 30.802 1.00 46.09 114 ARG A CA 1
ATOM 888 C C . ARG A 1 114 ? 58.917 4.463 31.383 1.00 46.09 114 ARG A C 1
ATOM 890 O O . ARG A 1 114 ? 58.272 5.408 31.833 1.00 46.09 114 ARG A O 1
ATOM 897 N N . PRO A 1 115 ? 60.262 4.438 31.379 1.00 45.50 115 PRO A N 1
ATOM 898 C CA . PRO A 1 115 ? 61.088 5.044 32.414 1.00 45.50 115 PRO A CA 1
ATOM 899 C C . PRO A 1 115 ? 61.526 6.472 32.093 1.00 45.50 115 PRO A C 1
ATOM 901 O O . PRO A 1 115 ? 61.779 6.835 30.945 1.00 45.50 115 PRO A O 1
ATOM 904 N N . ARG A 1 116 ? 61.714 7.234 33.173 1.00 46.25 116 ARG A N 1
ATOM 905 C CA . ARG A 1 116 ? 62.462 8.491 33.240 1.00 46.25 116 ARG A CA 1
ATOM 906 C C . ARG A 1 116 ? 63.920 8.238 32.836 1.00 46.25 116 ARG A C 1
ATOM 908 O O . ARG A 1 116 ? 64.640 7.554 33.557 1.00 46.25 116 ARG A O 1
ATOM 915 N N . LEU A 1 117 ? 64.345 8.799 31.706 1.00 44.16 117 LEU A N 1
ATOM 916 C CA . LEU A 1 117 ? 65.758 8.929 31.353 1.00 44.16 117 LEU A CA 1
ATOM 917 C C . LEU A 1 117 ? 66.189 10.378 31.586 1.00 44.16 117 LEU A C 1
ATOM 919 O O . LEU A 1 117 ? 65.720 11.295 30.917 1.00 44.16 117 LEU A O 1
ATOM 923 N N . GLU A 1 118 ? 67.066 10.551 32.569 1.00 46.41 118 GLU A N 1
ATOM 924 C CA . GLU A 1 118 ? 67.896 11.736 32.772 1.00 46.41 118 GLU A CA 1
ATOM 925 C C . GLU A 1 118 ? 69.100 11.658 31.828 1.00 46.41 118 GLU A C 1
ATOM 927 O O . GLU A 1 118 ? 69.767 10.626 31.798 1.00 46.41 118 GLU A O 1
ATOM 932 N N . VAL A 1 119 ? 69.415 12.744 31.114 1.00 51.56 119 VAL A N 1
ATOM 933 C CA . VAL A 1 119 ? 70.785 13.067 30.684 1.00 51.56 119 VAL A CA 1
ATOM 934 C C . VAL A 1 119 ? 70.973 14.588 30.750 1.00 51.56 119 VAL A C 1
ATOM 936 O O . VAL A 1 119 ? 70.432 15.308 29.917 1.00 51.56 119 VAL A O 1
ATOM 939 N N . GLN A 1 120 ? 71.779 14.961 31.753 1.00 53.91 120 GLN A N 1
ATOM 940 C CA . GLN A 1 120 ? 72.662 16.130 31.941 1.00 53.91 120 GLN A CA 1
ATOM 941 C C . GLN A 1 120 ? 72.056 17.532 32.048 1.00 53.91 120 GLN A C 1
ATOM 943 O O . GLN A 1 120 ? 71.649 18.113 31.023 1.00 53.91 120 GLN A O 1
#

Organism: NCBI:txid62892

pLDDT: mean 77.92, std 21.16, range [36.03, 98.19]

Sequence (120 aa):
MANENYKTLDSVTVADVEALGIHTELAGKLHGELNRIVRNYGSATPQTWYHISKELLTPSLPFSFHQMMYYGCYKDFGPDPPAWLPDPTLWLCTDTALALSLLSTGHLQAAIDRPRLEVQ

Secondary structure (DSSP, 8-state):
-----PPPGGG--HHHHHTTT--HHHHHHHHHHHHHHHHHH-SSSHHHHHHIIIII--TTS-HHHHHHHHHHHHTT--SS--TTSPPTTHHHHSTHHHHHHHHTT---------------